Protein AF-A0A561XFJ9-F1 (afdb_monomer_lite)

pLDDT: mean 79.63, std 12.48, range [48.84, 96.69]

Sequence (74 aa):
DEADGSQFALKFDTNRTRAEVAAEAVVEARTHNMEPAGSRVVTYKSTADRAAVRAQAAEAVRTGQIPSGEFSAM

Secondary structure (DSSP, 8-state):
-----TTS---------HHHHHHHHHHHHHH---SPTT-S---------HHHHHHHHHHHHHTTSS--GGGG--

Foldseek 3Di:
DDPDPPPDDPDDPDDDDPVNVVVVVVVCVVPDDPQPVPNDPDDDDDPDDPVVVVVVVVVCVVVVVADDDPVNVD

Organism: Acidovorax delafieldii (NCBI:txid47920)

Structure (mmCIF, N/CA/C/O backbone):
data_AF-A0A561XFJ9-F1
#
_entry.id   AF-A0A561XFJ9-F1
#
loop_
_atom_site.group_PDB
_atom_site.id
_atom_site.type_symbol
_atom_site.label_atom_id
_atom_site.label_alt_id
_atom_site.label_comp_id
_atom_site.label_asym_id
_atom_site.label_entity_id
_atom_site.label_seq_id
_atom_site.pdbx_PDB_ins_code
_atom_site.Cartn_x
_atom_site.Cartn_y
_atom_site.Cartn_z
_atom_site.occupancy
_atom_site.B_iso_or_equiv
_atom_site.auth_seq_id
_atom_site.auth_comp_id
_atom_site.auth_asym_id
_atom_site.auth_atom_id
_atom_site.pdbx_PDB_model_num
ATOM 1 N N . ASP A 1 1 ? 67.375 14.620 -33.242 1.00 60.00 1 ASP A N 1
ATOM 2 C CA . ASP A 1 1 ? 66.461 13.816 -34.060 1.00 60.00 1 ASP A CA 1
ATOM 3 C C . ASP A 1 1 ? 65.628 12.978 -33.109 1.00 60.00 1 ASP A C 1
ATOM 5 O O . ASP A 1 1 ? 66.136 12.681 -32.036 1.00 60.00 1 ASP A O 1
ATOM 9 N N . GLU A 1 2 ? 64.393 12.668 -33.491 1.00 48.84 2 GLU A N 1
ATOM 10 C CA . GLU A 1 2 ? 63.438 11.793 -32.788 1.00 48.84 2 GLU A CA 1
ATOM 11 C C . GLU A 1 2 ? 62.644 12.429 -31.627 1.00 48.84 2 GLU A C 1
ATOM 13 O O . GLU A 1 2 ? 62.846 12.152 -30.448 1.00 48.84 2 GLU A O 1
ATOM 18 N N . ALA A 1 3 ? 61.648 13.248 -31.981 1.00 56.94 3 ALA A N 1
ATOM 19 C CA . ALA A 1 3 ? 60.412 13.322 -31.204 1.00 56.94 3 ALA A CA 1
ATOM 20 C C . ALA A 1 3 ? 59.400 12.378 -31.876 1.00 56.94 3 ALA A C 1
ATOM 22 O O . ALA A 1 3 ? 58.819 12.724 -32.904 1.00 56.94 3 ALA A O 1
ATOM 23 N N . ASP A 1 4 ? 59.253 11.164 -31.339 1.00 59.25 4 ASP A N 1
ATOM 24 C CA . ASP A 1 4 ? 58.274 10.174 -31.795 1.00 59.25 4 ASP A CA 1
ATOM 25 C C . ASP A 1 4 ? 56.846 10.730 -31.630 1.00 59.25 4 ASP A C 1
ATOM 27 O O . ASP A 1 4 ? 56.314 10.866 -30.526 1.00 59.25 4 ASP A O 1
ATOM 31 N N . GLY A 1 5 ? 56.241 11.108 -32.759 1.00 59.84 5 GLY A N 1
ATOM 32 C CA . GLY A 1 5 ? 54.903 11.690 -32.869 1.00 59.84 5 GLY A CA 1
ATOM 33 C C . GLY A 1 5 ? 53.756 10.698 -32.656 1.00 59.84 5 GLY A C 1
ATOM 34 O O . GLY A 1 5 ? 52.609 11.030 -32.951 1.00 59.84 5 GLY A O 1
ATOM 35 N N . SER A 1 6 ? 54.024 9.504 -32.126 1.00 61.00 6 SER A N 1
ATOM 36 C CA . SER A 1 6 ? 53.028 8.472 -31.809 1.00 61.00 6 SER A CA 1
ATOM 37 C C . SER A 1 6 ? 52.004 8.875 -30.724 1.00 61.00 6 SER A C 1
ATOM 39 O O . SER A 1 6 ? 51.089 8.114 -30.417 1.00 61.00 6 SER A O 1
ATOM 41 N N . GLN A 1 7 ? 52.103 10.089 -30.164 1.00 60.19 7 GLN A N 1
ATOM 42 C CA . GLN A 1 7 ? 51.320 10.560 -29.013 1.00 60.19 7 GLN A CA 1
ATOM 43 C C . GLN A 1 7 ? 49.958 11.208 -29.337 1.00 60.19 7 GLN A C 1
ATOM 45 O O . GLN A 1 7 ? 49.169 11.428 -28.420 1.00 60.19 7 GLN A O 1
ATOM 50 N N . PHE A 1 8 ? 49.627 11.507 -30.599 1.00 62.06 8 PHE A N 1
ATOM 51 C CA . PHE A 1 8 ? 48.370 12.202 -30.926 1.00 62.06 8 PHE A CA 1
ATOM 52 C C . PHE A 1 8 ? 47.550 11.483 -31.995 1.00 62.06 8 PHE A C 1
ATOM 54 O O . PHE A 1 8 ? 47.507 11.895 -33.150 1.00 62.06 8 PHE A O 1
ATOM 61 N N . ALA A 1 9 ? 46.853 10.426 -31.583 1.00 60.19 9 ALA A N 1
ATOM 62 C CA . ALA A 1 9 ? 45.387 10.375 -31.606 1.00 60.19 9 ALA A CA 1
ATOM 63 C C . ALA A 1 9 ? 44.919 8.917 -31.526 1.00 60.19 9 ALA A C 1
ATOM 65 O O . ALA A 1 9 ? 44.920 8.194 -32.520 1.00 60.19 9 ALA A O 1
ATOM 66 N N . LEU A 1 10 ? 44.416 8.506 -30.361 1.00 61.69 10 LEU A N 1
ATOM 67 C CA . LEU A 1 10 ? 43.454 7.408 -30.305 1.00 61.69 10 LEU A CA 1
ATOM 68 C C . LEU A 1 10 ? 42.170 7.909 -30.984 1.00 61.69 10 LEU A C 1
ATOM 70 O O . LEU A 1 10 ? 41.283 8.463 -30.336 1.00 61.69 10 LEU A O 1
ATOM 74 N N . LYS A 1 11 ? 42.111 7.821 -32.317 1.00 61.84 11 LYS A N 1
ATOM 75 C CA . LYS A 1 11 ? 40.882 8.072 -33.068 1.00 61.84 11 LYS A CA 1
ATOM 76 C C . LYS A 1 11 ? 40.021 6.825 -32.973 1.00 61.84 11 LYS A C 1
ATOM 78 O O . LYS A 1 11 ? 40.334 5.796 -33.561 1.00 61.84 11 LYS A O 1
ATOM 83 N N . PHE A 1 12 ? 38.948 6.925 -32.205 1.00 65.12 12 PHE A N 1
ATOM 84 C CA . PHE A 1 12 ? 37.905 5.914 -32.195 1.00 65.12 12 PHE A CA 1
ATOM 85 C C . PHE A 1 12 ? 36.939 6.228 -33.341 1.00 65.12 12 PHE A C 1
ATOM 87 O O . PHE A 1 12 ? 36.091 7.111 -33.219 1.00 65.12 12 PHE A O 1
ATOM 94 N N . ASP A 1 13 ? 37.093 5.537 -34.469 1.00 63.28 13 ASP A N 1
ATOM 95 C CA . ASP A 1 13 ? 36.090 5.524 -35.536 1.00 63.28 13 ASP A CA 1
ATOM 96 C C . ASP A 1 13 ? 34.940 4.598 -35.121 1.00 63.28 13 ASP A C 1
ATOM 98 O O . ASP A 1 13 ? 34.919 3.403 -35.421 1.00 63.28 13 ASP A O 1
ATOM 102 N N . THR A 1 14 ? 33.980 5.141 -34.373 1.00 68.38 14 THR A N 1
ATOM 103 C CA . THR A 1 14 ? 32.776 4.401 -33.984 1.00 68.38 14 THR A CA 1
ATOM 104 C C . THR A 1 14 ? 31.697 4.596 -35.049 1.00 68.38 14 THR A C 1
ATOM 106 O O . THR A 1 14 ? 31.010 5.615 -35.073 1.00 68.38 14 THR A O 1
ATOM 109 N N . ASN A 1 15 ? 31.514 3.609 -35.928 1.00 73.25 15 ASN A N 1
ATOM 110 C CA . ASN A 1 15 ? 30.427 3.605 -36.908 1.00 73.25 15 ASN A CA 1
ATOM 111 C C . ASN A 1 15 ? 29.203 2.899 -36.321 1.00 73.25 15 ASN A C 1
ATOM 113 O O . ASN A 1 15 ? 29.161 1.673 -36.271 1.00 73.25 15 ASN A O 1
ATOM 117 N N . ARG A 1 16 ? 28.198 3.667 -35.891 1.00 78.88 16 ARG A N 1
ATOM 118 C CA . ARG A 1 16 ? 26.875 3.125 -35.552 1.00 78.88 16 ARG A CA 1
ATOM 119 C C . ARG A 1 16 ? 25.929 3.295 -36.725 1.00 78.88 16 ARG A C 1
ATOM 121 O O . ARG A 1 16 ? 25.824 4.372 -37.313 1.00 78.88 16 ARG A O 1
ATOM 128 N N . THR A 1 17 ? 25.205 2.239 -37.056 1.00 82.88 17 THR A N 1
ATOM 129 C CA . THR A 1 17 ? 24.140 2.300 -38.050 1.00 82.88 17 THR A CA 1
ATOM 130 C C . THR A 1 17 ? 22.969 3.128 -37.515 1.00 82.88 17 THR A C 1
ATOM 132 O O . THR A 1 17 ? 22.702 3.184 -36.312 1.00 82.88 17 THR A O 1
ATOM 135 N N . ARG A 1 18 ? 22.208 3.759 -38.419 1.00 79.50 18 ARG A N 1
ATOM 136 C CA . ARG A 1 18 ? 20.986 4.497 -38.040 1.00 79.50 18 ARG A CA 1
ATOM 137 C C . ARG A 1 18 ? 19.982 3.616 -37.288 1.00 79.50 18 ARG A C 1
ATOM 139 O O . ARG A 1 18 ? 19.277 4.114 -36.417 1.00 79.50 18 ARG A O 1
ATOM 146 N N . ALA A 1 19 ? 19.938 2.324 -37.614 1.00 78.00 19 ALA A N 1
ATOM 147 C CA . ALA A 1 19 ? 19.077 1.354 -36.947 1.00 78.00 19 ALA A CA 1
ATOM 148 C C . ALA A 1 19 ? 19.451 1.183 -35.466 1.00 78.00 19 ALA A C 1
ATOM 150 O O . ALA A 1 19 ? 18.571 1.186 -34.611 1.00 78.00 19 ALA A O 1
ATOM 151 N N . GLU A 1 20 ? 20.744 1.109 -35.150 1.00 82.31 20 GLU A N 1
ATOM 152 C CA . GLU A 1 20 ? 21.221 0.987 -33.768 1.00 82.31 20 GLU A CA 1
ATOM 153 C C . GLU A 1 20 ? 20.948 2.245 -32.942 1.00 82.31 20 GLU A C 1
ATOM 155 O O . GLU A 1 20 ? 20.646 2.149 -31.756 1.00 82.31 20 GLU A O 1
ATOM 160 N N . VAL A 1 21 ? 21.045 3.430 -33.546 1.00 86.12 21 VAL A N 1
ATOM 161 C CA . VAL A 1 21 ? 20.703 4.694 -32.870 1.00 86.12 21 VAL A CA 1
ATOM 162 C C . VAL A 1 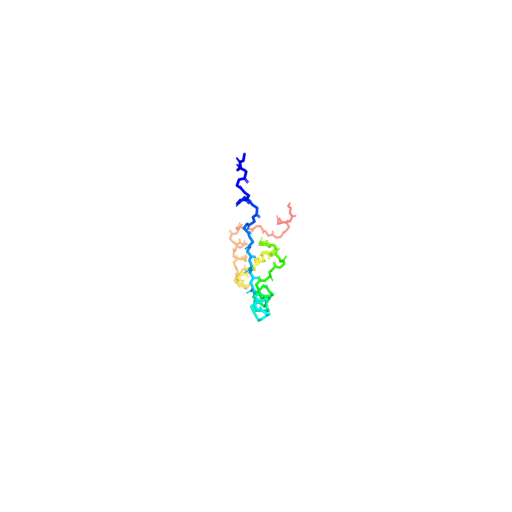21 ? 19.202 4.765 -32.584 1.00 86.12 21 VAL A C 1
ATOM 164 O O . VAL A 1 21 ? 18.796 5.132 -31.485 1.00 86.12 21 VAL A O 1
ATOM 167 N N . ALA A 1 22 ? 18.369 4.369 -33.549 1.00 81.75 22 ALA A N 1
ATOM 168 C CA . ALA A 1 22 ? 16.922 4.335 -33.366 1.00 81.75 22 ALA A CA 1
ATOM 169 C C . ALA A 1 22 ? 16.505 3.323 -32.287 1.00 81.75 22 ALA A C 1
ATOM 171 O O . ALA A 1 22 ? 15.653 3.634 -31.458 1.00 81.75 22 ALA A O 1
ATOM 172 N N . ALA A 1 23 ? 17.122 2.139 -32.262 1.00 80.81 23 ALA A N 1
ATOM 173 C CA . ALA A 1 23 ? 16.851 1.126 -31.246 1.00 80.81 23 ALA A CA 1
ATOM 174 C C . ALA A 1 23 ? 17.188 1.627 -29.830 1.00 80.81 23 ALA A C 1
ATOM 176 O O . ALA A 1 23 ? 16.387 1.445 -28.916 1.00 80.81 23 ALA A O 1
ATOM 177 N N . GLU A 1 24 ? 18.322 2.310 -29.653 1.00 79.00 24 GLU A N 1
ATOM 178 C CA . GLU A 1 24 ? 18.703 2.899 -28.363 1.00 79.00 24 GLU A CA 1
ATOM 179 C C . GLU A 1 24 ? 17.746 4.015 -27.928 1.00 79.00 24 GLU A C 1
ATOM 181 O O . GLU A 1 24 ? 17.289 4.023 -26.787 1.00 79.00 24 GLU A O 1
ATOM 186 N N . ALA A 1 25 ? 17.363 4.905 -28.847 1.00 77.31 25 ALA A N 1
ATOM 187 C CA . ALA A 1 25 ? 16.408 5.972 -28.557 1.00 77.31 25 ALA A CA 1
ATOM 188 C C . ALA A 1 25 ? 15.030 5.432 -28.128 1.00 77.31 25 ALA A C 1
ATOM 190 O O . ALA A 1 25 ? 14.377 6.013 -27.263 1.00 77.31 25 ALA A O 1
ATOM 191 N N . VAL A 1 26 ? 14.590 4.306 -28.700 1.00 78.94 26 VAL A N 1
ATOM 192 C CA . VAL A 1 26 ? 13.340 3.634 -28.306 1.00 78.94 26 VAL A CA 1
ATOM 193 C C . VAL A 1 26 ? 13.444 3.033 -26.904 1.00 78.94 26 VAL A C 1
ATOM 195 O O . VAL A 1 26 ? 12.472 3.087 -26.150 1.00 78.94 26 VAL A O 1
ATOM 198 N N . VAL A 1 27 ? 14.601 2.473 -26.538 1.00 76.12 27 VAL A N 1
ATOM 199 C CA . VAL A 1 27 ? 14.842 1.963 -25.180 1.00 76.12 27 VAL A CA 1
ATOM 200 C C . VAL A 1 27 ? 14.779 3.109 -24.174 1.00 76.12 27 VAL A C 1
ATOM 202 O O . VAL A 1 27 ? 14.000 3.014 -23.230 1.00 76.12 27 VAL A O 1
ATOM 205 N N . GLU A 1 28 ? 15.493 4.207 -24.431 1.00 78.75 28 GLU A N 1
ATOM 206 C CA . GLU A 1 28 ? 15.493 5.394 -23.568 1.00 78.75 28 GLU A CA 1
ATOM 207 C C . GLU A 1 28 ? 14.083 5.971 -23.415 1.00 78.75 28 GLU A C 1
ATOM 209 O O . GLU A 1 28 ? 13.601 6.137 -22.300 1.00 78.75 28 GLU A O 1
ATOM 214 N N . ALA A 1 29 ? 13.353 6.178 -24.516 1.00 72.25 29 ALA A N 1
ATOM 215 C CA . ALA A 1 29 ? 11.978 6.677 -24.470 1.00 72.25 29 ALA A CA 1
ATOM 216 C C . ALA A 1 29 ? 11.032 5.766 -23.665 1.00 72.25 29 ALA A C 1
ATOM 218 O O . ALA A 1 29 ? 10.059 6.242 -23.081 1.00 72.25 29 ALA A O 1
ATOM 219 N N . ARG A 1 30 ? 11.305 4.457 -23.629 1.00 70.06 30 ARG A N 1
ATOM 220 C CA . ARG A 1 30 ? 10.513 3.481 -22.875 1.00 70.06 30 ARG A CA 1
ATOM 221 C C . ARG A 1 30 ? 10.859 3.458 -21.388 1.00 70.06 30 ARG A C 1
ATOM 223 O O . ARG A 1 30 ? 9.986 3.142 -20.582 1.00 70.06 30 ARG A O 1
ATOM 230 N N . THR A 1 31 ? 12.109 3.729 -21.024 1.00 73.44 31 THR A N 1
ATOM 231 C CA . THR A 1 31 ? 12.595 3.631 -19.639 1.00 73.44 31 THR A CA 1
ATOM 232 C C . THR A 1 31 ? 12.755 4.977 -18.944 1.00 73.44 31 THR A C 1
ATOM 234 O O . THR A 1 31 ? 12.928 5.005 -17.726 1.00 73.44 31 THR A O 1
ATOM 237 N N . HIS A 1 32 ? 12.682 6.083 -19.681 1.00 76.75 32 HIS A N 1
ATOM 238 C CA . HIS A 1 32 ? 12.843 7.422 -19.143 1.00 76.75 32 HIS A CA 1
ATOM 239 C C . HIS A 1 32 ? 11.699 7.762 -18.183 1.00 76.75 32 HIS A C 1
ATOM 241 O O . HIS A 1 32 ? 10.530 7.852 -18.565 1.00 76.75 32 HIS A O 1
ATOM 247 N N . ASN A 1 33 ? 12.053 7.985 -16.920 1.00 76.31 33 ASN A N 1
ATOM 248 C CA . ASN A 1 33 ? 11.143 8.459 -15.891 1.00 76.31 33 ASN A CA 1
ATOM 249 C C . ASN A 1 33 ? 11.561 9.873 -15.471 1.00 76.31 33 ASN A C 1
ATOM 251 O O . ASN A 1 33 ? 12.650 10.063 -14.938 1.00 76.31 33 ASN A O 1
ATOM 255 N N . MET A 1 34 ? 10.692 10.860 -15.709 1.00 79.19 34 MET A N 1
ATOM 256 C CA . MET A 1 34 ? 10.914 12.251 -15.285 1.00 79.19 34 MET A CA 1
ATOM 257 C C . MET A 1 34 ? 10.687 12.457 -13.785 1.00 79.19 34 MET A C 1
ATOM 259 O O . MET A 1 34 ? 11.109 13.472 -13.236 1.00 79.19 34 MET A O 1
ATOM 263 N N . GLU A 1 35 ? 9.996 11.532 -13.118 1.00 76.56 35 GLU A N 1
ATOM 264 C CA . GLU A 1 35 ? 9.711 11.642 -11.693 1.00 76.56 35 GLU A CA 1
ATOM 265 C C . GLU A 1 35 ? 10.938 11.190 -10.883 1.00 76.56 35 GLU A C 1
ATOM 267 O O . GLU A 1 35 ? 11.370 10.040 -11.028 1.00 76.56 35 GLU A O 1
ATOM 272 N N . PRO A 1 36 ? 11.488 12.040 -9.990 1.00 81.25 36 PRO A N 1
ATOM 273 C CA . PRO A 1 36 ? 12.534 11.621 -9.068 1.00 81.25 36 PRO A CA 1
ATOM 274 C C . PRO A 1 36 ? 12.089 10.391 -8.275 1.00 81.25 36 PRO A C 1
ATOM 276 O O . PRO A 1 36 ? 10.932 10.298 -7.846 1.00 81.25 36 PRO A O 1
ATOM 279 N N . ALA A 1 37 ? 13.009 9.455 -8.043 1.00 76.62 37 ALA A N 1
ATOM 280 C CA . ALA A 1 37 ? 12.735 8.307 -7.188 1.00 76.62 37 ALA A CA 1
ATOM 281 C C . ALA A 1 37 ? 12.214 8.794 -5.821 1.00 76.62 37 ALA A C 1
ATOM 283 O O . ALA A 1 37 ? 12.854 9.602 -5.154 1.00 76.62 37 ALA A O 1
ATOM 284 N N . GLY A 1 38 ? 11.021 8.337 -5.429 1.00 72.19 38 GLY A N 1
ATOM 285 C CA . GLY A 1 38 ? 10.371 8.762 -4.184 1.00 72.19 38 GLY A CA 1
ATOM 286 C C . GLY A 1 38 ? 9.539 10.051 -4.265 1.00 72.19 38 GLY A C 1
ATOM 287 O O . GLY A 1 38 ? 8.960 10.439 -3.257 1.00 72.19 38 GLY A O 1
ATOM 288 N N . SER A 1 39 ? 9.397 10.690 -5.435 1.00 78.12 39 SER A N 1
ATOM 289 C CA . SER A 1 39 ? 8.531 11.875 -5.606 1.00 78.12 39 SER A CA 1
ATOM 290 C C . SER A 1 39 ? 7.033 11.566 -5.493 1.00 78.12 39 SER A C 1
ATOM 292 O O . SER A 1 39 ? 6.217 12.479 -5.352 1.00 78.12 39 SER A O 1
ATOM 294 N N . ARG A 1 40 ? 6.639 10.292 -5.585 1.00 78.38 40 ARG A N 1
ATOM 295 C CA . ARG A 1 40 ? 5.237 9.885 -5.466 1.00 78.38 40 ARG A CA 1
ATOM 296 C C . ARG A 1 40 ? 4.864 9.829 -3.988 1.00 78.38 40 ARG A C 1
ATOM 298 O O . ARG A 1 40 ? 5.414 9.028 -3.237 1.00 78.38 40 ARG A O 1
ATOM 305 N N . VAL A 1 41 ? 3.900 10.654 -3.582 1.00 79.38 41 VAL A N 1
ATOM 306 C CA . VAL A 1 41 ? 3.324 10.593 -2.234 1.00 79.38 41 VAL A CA 1
ATOM 307 C C . VAL A 1 41 ? 2.642 9.238 -2.059 1.00 79.38 41 VAL A C 1
ATOM 309 O O . VAL A 1 41 ? 1.680 8.916 -2.758 1.00 79.38 41 VAL A O 1
ATOM 312 N N . VAL A 1 42 ? 3.142 8.433 -1.123 1.00 79.06 42 VAL A N 1
ATOM 313 C CA . VAL A 1 42 ? 2.505 7.169 -0.745 1.00 79.06 42 VAL A CA 1
ATOM 314 C C . VAL A 1 42 ? 1.231 7.496 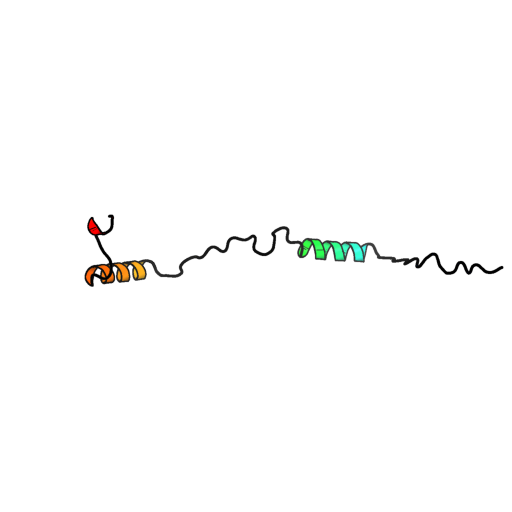0.029 1.00 79.06 42 VAL A C 1
ATOM 316 O O . VAL A 1 42 ? 1.279 7.948 1.171 1.00 79.06 42 VAL A O 1
ATOM 319 N N . THR A 1 43 ? 0.073 7.274 -0.586 1.00 83.00 43 THR A N 1
ATOM 320 C CA . THR A 1 43 ? -1.218 7.422 0.091 1.00 83.00 43 THR A CA 1
ATOM 321 C C . THR A 1 43 ? -1.547 6.145 0.856 1.00 83.00 43 THR A C 1
ATOM 323 O O . THR A 1 43 ? -1.787 5.103 0.242 1.00 83.00 43 THR A O 1
ATOM 326 N N . TYR A 1 44 ? -1.595 6.214 2.186 1.00 83.44 44 TYR A N 1
ATOM 327 C CA . TYR A 1 44 ? -2.053 5.093 3.004 1.00 83.44 44 TYR A CA 1
ATOM 328 C C . TYR A 1 44 ? -3.582 5.095 3.070 1.00 83.44 44 TYR A C 1
ATOM 330 O O . TYR A 1 44 ? -4.194 6.040 3.569 1.00 83.44 44 TYR A O 1
ATOM 338 N N . LYS A 1 45 ? -4.213 4.037 2.557 1.00 87.06 45 LYS A N 1
ATOM 339 C CA . LYS A 1 45 ? -5.659 3.833 2.669 1.00 87.06 45 LYS A CA 1
ATOM 340 C C . LYS A 1 45 ? -5.913 2.728 3.683 1.00 87.06 45 LYS A C 1
ATOM 342 O O . LYS A 1 45 ? -5.438 1.612 3.499 1.00 87.06 45 LYS A O 1
ATOM 347 N N . SER A 1 46 ? -6.673 3.032 4.733 1.00 87.44 46 SER A N 1
ATOM 348 C CA . SER A 1 46 ? -7.127 1.995 5.661 1.00 87.44 46 SER A CA 1
ATOM 349 C C . SER A 1 46 ? -7.983 0.969 4.916 1.00 87.44 46 SER A C 1
ATOM 351 O O . SER A 1 46 ? -8.875 1.334 4.146 1.00 87.44 46 SER A O 1
ATOM 353 N N . THR A 1 47 ? -7.702 -0.311 5.146 1.00 91.75 47 THR A N 1
ATOM 354 C CA . THR A 1 47 ? -8.490 -1.448 4.650 1.00 91.75 47 THR A CA 1
ATOM 355 C C . THR A 1 47 ? -9.545 -1.904 5.659 1.00 91.75 47 THR A C 1
ATOM 357 O O . THR A 1 47 ? -10.271 -2.857 5.386 1.00 91.75 47 THR A O 1
ATOM 360 N N . ALA A 1 48 ? -9.641 -1.241 6.817 1.00 91.62 48 ALA A N 1
ATOM 361 C CA . ALA A 1 48 ? -10.592 -1.600 7.858 1.00 91.62 48 ALA A CA 1
ATOM 362 C C . ALA A 1 48 ? -12.040 -1.383 7.392 1.00 91.62 48 ALA A C 1
ATOM 364 O O . ALA A 1 48 ? -12.384 -0.335 6.834 1.00 91.62 48 ALA A O 1
ATOM 365 N N . ASP A 1 49 ? -12.899 -2.366 7.664 1.00 95.12 49 ASP A N 1
ATOM 366 C CA . ASP A 1 49 ? -14.328 -2.243 7.411 1.00 95.12 49 ASP A CA 1
ATOM 367 C C . ASP A 1 49 ? -14.958 -1.182 8.328 1.00 95.12 49 ASP A C 1
ATOM 369 O O . ASP A 1 49 ? -14.737 -1.152 9.542 1.00 95.12 49 ASP A O 1
ATOM 373 N N . ARG A 1 50 ? -15.777 -0.298 7.751 1.00 94.00 50 ARG A N 1
ATOM 374 C CA . ARG A 1 50 ? -16.364 0.816 8.510 1.00 94.00 50 ARG A CA 1
ATOM 375 C C . ARG A 1 50 ? -17.397 0.360 9.531 1.00 94.00 50 ARG A C 1
ATOM 377 O O . ARG A 1 50 ? -17.558 1.042 10.543 1.00 94.00 50 ARG A O 1
ATOM 384 N N . ALA A 1 51 ? -18.121 -0.727 9.273 1.00 95.75 51 ALA A N 1
ATOM 385 C CA . ALA A 1 51 ? -19.090 -1.242 10.232 1.00 95.75 51 ALA A CA 1
ATOM 386 C C . ALA A 1 51 ? -18.364 -1.849 11.438 1.00 95.75 51 ALA A C 1
ATOM 388 O O . ALA A 1 51 ? -18.724 -1.538 12.573 1.00 95.75 51 ALA A O 1
ATOM 389 N N . ALA A 1 52 ? -17.286 -2.599 11.200 1.00 95.81 52 ALA A N 1
ATOM 390 C CA . ALA A 1 52 ? -16.429 -3.140 12.251 1.00 95.81 52 ALA A CA 1
ATOM 391 C C . ALA A 1 52 ? -15.825 -2.033 13.133 1.00 95.81 52 ALA A C 1
ATOM 393 O O . ALA A 1 52 ? -15.938 -2.092 14.356 1.00 95.81 52 ALA A O 1
ATOM 394 N N . VAL A 1 53 ? -15.273 -0.974 12.528 1.00 96.62 53 VAL A N 1
ATOM 395 C CA . VAL A 1 53 ? -14.711 0.169 13.277 1.00 96.62 53 VAL A CA 1
ATOM 396 C C . VAL A 1 53 ? -15.771 0.845 14.151 1.00 96.62 53 VAL A C 1
ATOM 398 O O . VAL A 1 53 ? -15.505 1.186 15.301 1.00 96.62 53 VAL A O 1
ATOM 401 N N . ARG A 1 54 ? -16.994 1.021 13.639 1.00 95.50 54 ARG A N 1
ATOM 402 C CA . ARG A 1 54 ? -18.096 1.615 14.414 1.00 95.50 54 ARG A CA 1
ATOM 403 C C . ARG A 1 54 ? -18.537 0.727 15.572 1.00 95.50 54 ARG A C 1
ATOM 405 O O . ARG A 1 54 ? -18.810 1.248 16.649 1.00 95.50 54 ARG A O 1
ATO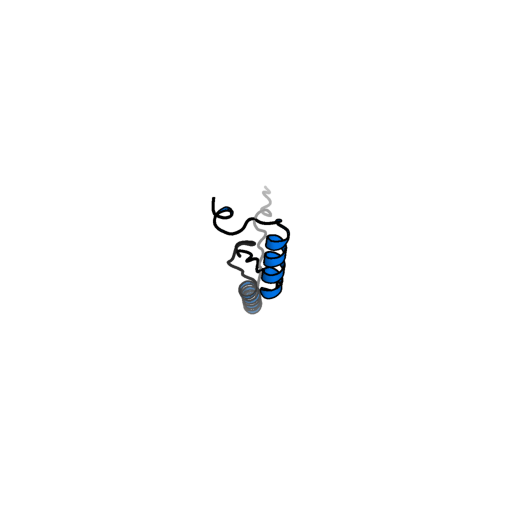M 412 N N . ALA A 1 55 ? -18.601 -0.586 15.361 1.00 96.50 55 ALA A N 1
ATOM 413 C CA . ALA A 1 55 ? -18.941 -1.536 16.414 1.00 96.50 55 ALA A CA 1
ATOM 414 C C . ALA A 1 55 ? -17.900 -1.500 17.543 1.00 96.50 55 ALA A C 1
ATOM 416 O O . ALA A 1 55 ? -18.266 -1.354 18.708 1.00 96.50 55 ALA A O 1
ATOM 417 N N . GLN A 1 56 ? -16.613 -1.520 17.186 1.00 95.75 56 GLN A N 1
ATOM 418 C CA . GLN A 1 56 ? -15.512 -1.411 18.142 1.00 95.75 56 GLN A CA 1
ATOM 419 C C . GLN A 1 56 ? -15.550 -0.081 18.907 1.00 95.75 56 GLN A C 1
ATOM 421 O O . GLN A 1 56 ? -15.385 -0.061 20.123 1.00 95.75 56 GLN A O 1
ATOM 426 N N . ALA A 1 57 ? -15.814 1.034 18.219 1.00 95.12 57 ALA A N 1
ATOM 427 C CA . ALA A 1 57 ? -15.937 2.337 18.867 1.00 95.12 57 ALA A CA 1
ATOM 428 C C . ALA A 1 57 ? -17.100 2.371 19.875 1.00 95.12 57 ALA A C 1
ATOM 430 O O . ALA A 1 57 ? -16.945 2.885 20.980 1.00 95.12 57 ALA A O 1
ATOM 431 N N . ALA A 1 58 ? -18.251 1.784 19.536 1.00 95.50 58 ALA A N 1
ATOM 432 C CA . ALA A 1 58 ? -19.393 1.709 20.448 1.00 95.50 58 ALA A CA 1
ATOM 433 C C . ALA A 1 58 ? -19.091 0.862 21.697 1.00 95.50 58 ALA A C 1
ATOM 435 O O . ALA A 1 58 ? -19.510 1.208 22.803 1.00 95.50 58 ALA A O 1
ATOM 436 N N . GLU A 1 59 ? -18.349 -0.234 21.540 1.00 96.31 59 GLU A N 1
ATOM 437 C CA . GLU A 1 59 ? -17.894 -1.056 22.662 1.00 96.31 59 GLU A CA 1
ATOM 438 C C . GLU A 1 59 ? -16.883 -0.312 23.543 1.00 96.31 59 GLU A C 1
ATOM 440 O O . GLU A 1 59 ? -17.001 -0.331 24.769 1.00 96.31 59 GLU A O 1
ATOM 445 N N . ALA A 1 60 ? -15.936 0.403 22.935 1.00 95.94 60 ALA A N 1
ATOM 446 C CA . ALA A 1 60 ? -14.954 1.213 23.648 1.00 95.94 60 ALA A CA 1
ATOM 447 C C . ALA A 1 60 ? -15.621 2.311 24.494 1.00 95.94 60 ALA A C 1
ATOM 449 O O . ALA A 1 60 ? -15.223 2.529 25.636 1.00 95.94 60 ALA A O 1
ATOM 450 N N . VAL A 1 61 ? -16.684 2.952 23.988 1.00 95.06 61 VAL A N 1
ATOM 451 C CA . VAL A 1 61 ? -17.492 3.895 24.784 1.00 95.06 61 VAL A CA 1
ATOM 452 C C . VAL A 1 61 ? -18.176 3.175 25.947 1.00 95.06 61 VAL A C 1
ATOM 454 O O . VAL A 1 61 ? -18.095 3.624 27.087 1.00 95.06 61 VAL A O 1
ATOM 457 N N . ARG A 1 62 ? -18.827 2.032 25.692 1.00 93.75 62 ARG A N 1
ATOM 458 C CA . ARG A 1 62 ? -19.555 1.270 26.725 1.00 93.75 62 ARG A CA 1
ATOM 459 C C . ARG A 1 62 ? -18.646 0.794 27.859 1.00 93.75 62 ARG A C 1
ATOM 461 O O . ARG A 1 62 ? -19.072 0.747 29.007 1.00 93.75 62 ARG A O 1
ATOM 468 N N . THR A 1 63 ? -17.419 0.419 27.524 1.00 96.69 63 THR A N 1
ATOM 469 C CA . THR A 1 63 ? -16.407 -0.066 28.472 1.00 96.69 63 THR A CA 1
ATOM 470 C C . THR A 1 63 ? -15.583 1.062 29.099 1.00 96.69 63 THR A C 1
ATOM 472 O O . THR A 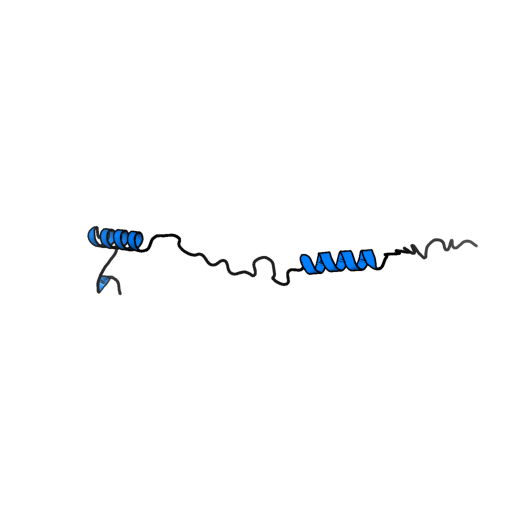1 63 ? -14.700 0.784 29.906 1.00 96.69 63 THR A O 1
ATOM 475 N N . GLY A 1 64 ? -15.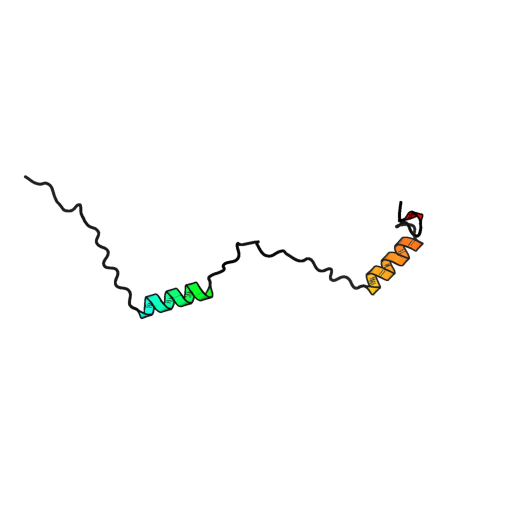864 2.324 28.752 1.00 93.44 64 GLY A N 1
ATOM 476 C CA . GLY A 1 64 ? -15.180 3.498 29.299 1.00 93.44 64 GLY A CA 1
ATOM 477 C C . GLY A 1 64 ? -13.742 3.681 28.807 1.00 93.44 64 GLY A C 1
ATOM 478 O O . GLY A 1 64 ? -12.980 4.417 29.422 1.00 93.44 64 GLY A O 1
ATOM 479 N N . GLN A 1 65 ? -13.358 3.019 27.714 1.00 95.06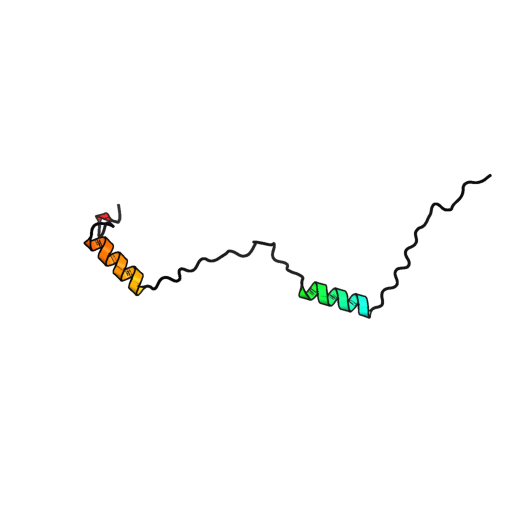 65 GLN A N 1
ATOM 480 C CA . GLN A 1 65 ? -12.018 3.111 27.124 1.00 95.06 65 GLN A CA 1
ATOM 481 C C . GLN A 1 65 ? -11.795 4.432 26.384 1.00 95.06 65 GLN A C 1
ATOM 483 O O . GLN A 1 65 ? -10.656 4.872 26.243 1.00 95.06 65 GLN A O 1
ATOM 488 N N . ILE A 1 66 ? -12.870 5.056 25.896 1.00 93.50 66 ILE A N 1
ATOM 489 C CA . ILE A 1 66 ? -12.813 6.351 25.215 1.00 93.50 66 ILE A CA 1
ATOM 490 C C . ILE A 1 66 ? -13.893 7.302 25.747 1.00 93.50 66 ILE A C 1
ATOM 492 O O . ILE A 1 66 ? -15.012 6.857 26.030 1.00 93.50 66 ILE A O 1
ATOM 496 N N . PRO A 1 67 ? -13.579 8.605 25.889 1.00 88.25 67 PRO A N 1
ATOM 497 C CA . PRO A 1 67 ? -14.545 9.608 26.316 1.00 88.25 67 PRO A CA 1
ATOM 498 C C . PRO A 1 67 ? -15.646 9.798 25.263 1.00 88.25 67 PRO A C 1
ATOM 500 O O . PRO A 1 67 ? -15.472 9.488 24.084 1.00 88.25 67 PRO A O 1
ATOM 503 N N . SER A 1 68 ? -16.802 10.311 25.686 1.00 89.50 68 SER A N 1
ATOM 504 C CA . SER A 1 68 ? -17.942 10.569 24.800 1.00 89.50 68 SER A CA 1
ATOM 505 C C . SER A 1 68 ? -18.705 11.828 25.223 1.00 89.50 68 SER A C 1
ATOM 507 O O . SER A 1 68 ? -18.573 12.286 26.359 1.00 89.50 68 SER A O 1
ATOM 509 N N . GLY A 1 69 ? -19.491 12.402 24.307 1.00 84.50 69 GLY A N 1
ATOM 510 C CA . GLY A 1 69 ? -20.269 13.619 24.563 1.00 84.50 69 GLY A CA 1
ATOM 511 C C . GLY A 1 69 ? -19.398 14.863 24.774 1.00 84.50 69 GLY A C 1
ATOM 512 O O . GLY A 1 69 ? -18.309 14.968 24.213 1.00 84.50 69 GLY A O 1
ATOM 513 N N . GLU A 1 70 ? -19.880 15.799 25.593 1.00 80.75 70 GLU A N 1
ATOM 514 C CA . GLU A 1 70 ? -19.219 17.084 25.890 1.00 80.75 70 GLU A CA 1
ATOM 515 C C . GLU A 1 70 ? -17.824 16.909 26.512 1.00 80.75 70 GLU A C 1
ATOM 517 O O . GLU A 1 70 ? -16.946 17.743 26.319 1.00 80.75 70 GLU A O 1
ATOM 522 N N . PHE A 1 71 ? -17.585 15.777 27.180 1.00 77.62 71 PHE A N 1
ATOM 523 C CA . PHE A 1 71 ? -16.292 15.433 27.772 1.00 77.62 71 PHE A CA 1
ATOM 524 C C . PHE A 1 71 ? -15.216 15.086 26.729 1.00 77.62 71 PHE A C 1
ATOM 526 O O . PHE A 1 71 ? -14.031 15.123 27.030 1.00 77.62 71 PHE A O 1
ATOM 533 N N . SER A 1 72 ? -15.604 14.736 25.498 1.00 77.69 72 SER A N 1
ATOM 534 C CA . SER A 1 72 ? -14.658 14.397 24.426 1.00 77.69 72 SER A CA 1
ATOM 535 C C . SER A 1 72 ? -14.135 15.620 23.656 1.00 77.69 72 SER A C 1
ATOM 537 O O . SER A 1 72 ? -13.272 15.442 22.798 1.00 77.69 72 SER A O 1
ATOM 539 N N . ALA A 1 73 ? -14.690 16.816 23.888 1.00 66.62 73 ALA A N 1
ATOM 540 C CA . ALA A 1 73 ? -14.421 18.024 23.099 1.00 66.62 73 ALA A CA 1
ATOM 541 C C . ALA A 1 73 ? -13.663 19.134 23.861 1.00 66.62 73 ALA A C 1
ATOM 543 O O . ALA A 1 73 ? -13.434 20.198 23.285 1.00 66.62 73 ALA A O 1
ATOM 544 N N . MET A 1 74 ? -13.296 18.896 25.126 1.00 55.84 74 MET A N 1
ATOM 545 C CA . MET A 1 74 ? -12.328 19.708 25.882 1.00 55.84 74 MET A CA 1
ATOM 546 C C . MET A 1 74 ? -10.906 19.215 25.630 1.00 55.84 74 MET A C 1
ATOM 548 O O . MET A 1 74 ? -10.012 20.084 25.545 1.00 55.84 74 MET A O 1
#

Radius of gyration: 34.57 Å; chains: 1; bounding box: 87×23×67 Å